Protein AF-H0HNH3-F1 (afdb_monomer_lite)

Secondary structure (DSSP, 8-state):
-HHHHHHHHHHHHSS---SS---S-SS-HHHHHHHHTGGGG-GGGG--SSS--HHHHHHHHHHHHHHHHHHHHHHHHHHHHH--

pLDDT: mean 72.32, std 10.32, range [47.19, 88.19]

Organism: NCBI:txid1107882

Sequence (84 aa):
MIDQLLKEKIETLDGSRNRGAIRRAAVRIDDVSALLELQAKLKSAKAAGAAPTKAEFDALVDDVTAIFNRLTAIADALQARLLP

Structure (mmCIF, N/CA/C/O backbone):
data_AF-H0HNH3-F1
#
_entry.id   AF-H0HNH3-F1
#
loop_
_atom_site.group_PDB
_atom_site.id
_atom_site.type_symbol
_atom_site.label_atom_id
_atom_site.label_alt_id
_atom_site.label_comp_id
_atom_site.label_asym_id
_atom_site.label_entity_id
_atom_site.label_seq_id
_atom_site.pdbx_PDB_ins_code
_atom_site.Cartn_x
_atom_site.Cartn_y
_atom_site.Cartn_z
_atom_site.occupancy
_atom_site.B_iso_or_equiv
_atom_site.auth_seq_id
_atom_site.auth_comp_id
_atom_site.auth_asym_id
_atom_site.auth_atom_id
_atom_site.pdbx_PDB_model_num
ATOM 1 N N . MET A 1 1 ? 7.288 -8.451 -42.766 1.00 61.25 1 MET A N 1
ATOM 2 C CA . MET A 1 1 ? 8.294 -7.578 -42.108 1.00 61.25 1 MET A CA 1
ATOM 3 C C . MET A 1 1 ? 7.641 -6.370 -41.432 1.00 61.25 1 MET A C 1
ATOM 5 O O . MET A 1 1 ? 7.922 -6.137 -40.266 1.00 61.25 1 MET A O 1
ATOM 9 N N . ILE A 1 2 ? 6.729 -5.655 -42.108 1.00 73.62 2 ILE A N 1
ATOM 10 C CA . ILE A 1 2 ? 5.958 -4.532 -41.528 1.00 73.62 2 ILE A CA 1
ATOM 11 C C . ILE A 1 2 ? 5.043 -4.985 -40.373 1.00 73.62 2 ILE A C 1
ATOM 13 O O . ILE A 1 2 ? 5.020 -4.342 -39.329 1.00 73.62 2 ILE A O 1
ATOM 17 N N . ASP A 1 3 ? 4.385 -6.139 -40.506 1.00 79.06 3 ASP A N 1
ATOM 18 C CA . ASP A 1 3 ? 3.496 -6.671 -39.457 1.00 79.06 3 ASP A CA 1
ATOM 19 C C . ASP A 1 3 ? 4.223 -7.036 -38.162 1.00 79.06 3 ASP A C 1
ATOM 21 O O . ASP A 1 3 ? 3.676 -6.875 -37.074 1.00 79.06 3 ASP A O 1
ATOM 25 N N . GLN A 1 4 ? 5.483 -7.467 -38.268 1.00 78.25 4 GLN A N 1
ATOM 26 C CA . GLN A 1 4 ? 6.327 -7.727 -37.105 1.00 78.25 4 GLN A CA 1
ATOM 27 C C . GLN A 1 4 ? 6.576 -6.415 -36.347 1.00 78.25 4 GLN A C 1
ATOM 29 O O . GLN A 1 4 ? 6.338 -6.339 -35.152 1.00 78.25 4 GLN A O 1
ATOM 34 N N . LEU A 1 5 ? 6.951 -5.348 -37.060 1.00 77.81 5 LEU A N 1
ATOM 35 C CA . LEU A 1 5 ? 7.175 -4.010 -36.499 1.00 77.81 5 LEU A CA 1
ATOM 36 C C . LEU A 1 5 ? 5.914 -3.405 -35.867 1.00 77.81 5 LEU A C 1
ATOM 38 O O . LEU A 1 5 ? 5.996 -2.769 -34.817 1.00 77.81 5 LEU A O 1
ATOM 42 N N . LEU A 1 6 ? 4.750 -3.605 -36.487 1.00 83.12 6 LEU A N 1
ATOM 43 C CA . LEU A 1 6 ? 3.465 -3.156 -35.947 1.00 83.12 6 LEU A CA 1
ATOM 44 C C . LEU A 1 6 ? 3.107 -3.898 -34.665 1.00 83.12 6 LEU A C 1
ATOM 46 O O . LEU A 1 6 ? 2.791 -3.256 -33.666 1.00 83.12 6 LEU A O 1
ATOM 50 N N . LYS A 1 7 ? 3.220 -5.227 -34.673 1.00 82.25 7 LYS A N 1
ATOM 51 C CA . LYS A 1 7 ? 2.987 -6.056 -33.492 1.00 82.25 7 LYS A CA 1
ATOM 52 C C . LYS A 1 7 ? 3.919 -5.659 -32.349 1.00 82.25 7 LYS A C 1
ATOM 54 O O . LYS A 1 7 ? 3.461 -5.433 -31.240 1.00 82.25 7 LYS A O 1
ATOM 59 N N . GLU A 1 8 ? 5.197 -5.444 -32.640 1.00 70.25 8 GLU A N 1
ATOM 60 C CA . GLU A 1 8 ? 6.170 -4.984 -31.649 1.00 70.25 8 GLU A CA 1
ATOM 61 C C . GLU A 1 8 ? 5.853 -3.596 -31.081 1.00 70.25 8 GLU A C 1
ATOM 63 O O . GLU A 1 8 ? 6.053 -3.354 -29.888 1.00 70.25 8 GLU A O 1
ATOM 68 N N . LYS A 1 9 ? 5.363 -2.674 -31.918 1.00 74.12 9 LYS A N 1
ATOM 69 C CA . LYS A 1 9 ? 4.958 -1.333 -31.487 1.00 74.12 9 LYS A CA 1
ATOM 70 C C . LYS A 1 9 ? 3.706 -1.390 -30.612 1.00 74.12 9 LYS A C 1
A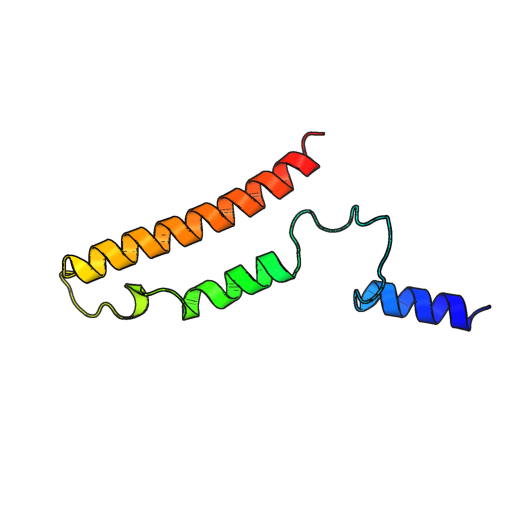TOM 72 O O . LYS A 1 9 ? 3.660 -0.683 -29.612 1.00 74.12 9 LYS A O 1
ATOM 77 N N . ILE A 1 10 ? 2.742 -2.243 -30.956 1.00 81.44 10 ILE A N 1
ATOM 78 C CA . ILE A 1 10 ? 1.518 -2.470 -30.175 1.00 81.44 10 ILE A CA 1
ATOM 79 C C . ILE A 1 10 ? 1.862 -3.093 -28.820 1.00 81.44 10 ILE A C 1
ATOM 81 O O . ILE A 1 10 ? 1.536 -2.494 -27.804 1.00 81.44 10 ILE A O 1
ATOM 85 N N . GLU A 1 11 ? 2.647 -4.175 -28.799 1.00 77.81 11 GLU A N 1
ATOM 86 C CA . GLU A 1 11 ? 3.085 -4.852 -27.566 1.00 77.81 11 GLU A CA 1
ATOM 87 C C . GLU A 1 11 ? 3.906 -3.933 -26.632 1.00 77.81 11 GLU A C 1
ATOM 89 O O . GLU A 1 11 ? 3.979 -4.129 -25.418 1.00 77.81 11 GLU A O 1
ATOM 94 N N . THR A 1 12 ? 4.565 -2.916 -27.202 1.00 71.69 12 THR A N 1
ATOM 95 C CA . THR A 1 12 ? 5.309 -1.893 -26.448 1.00 71.69 12 THR A CA 1
ATOM 96 C C . THR A 1 12 ? 4.395 -0.797 -25.897 1.00 71.69 12 THR A C 1
ATOM 98 O O . THR A 1 12 ? 4.688 -0.242 -24.839 1.00 71.69 12 THR A O 1
ATOM 101 N N . LEU A 1 13 ? 3.323 -0.451 -26.614 1.00 72.56 13 LEU A N 1
ATOM 102 C CA . LEU A 1 13 ? 2.360 0.574 -26.206 1.00 72.56 13 LEU A CA 1
ATOM 103 C C . LEU A 1 13 ? 1.357 0.042 -25.176 1.00 72.56 13 LEU A C 1
ATOM 105 O O . LEU A 1 13 ? 0.975 0.789 -24.281 1.00 72.56 13 LEU A O 1
ATOM 109 N N . ASP A 1 14 ? 0.958 -1.226 -25.290 1.00 75.69 14 ASP A N 1
ATOM 110 C CA . ASP A 1 14 ? 0.029 -1.892 -24.367 1.00 75.69 14 ASP A CA 1
ATOM 111 C C . ASP A 1 14 ? 0.727 -2.602 -23.190 1.00 75.69 14 ASP A C 1
ATOM 113 O O . ASP A 1 14 ? 0.070 -3.032 -22.244 1.00 75.69 14 ASP A O 1
ATOM 117 N N . GLY A 1 15 ? 2.061 -2.701 -23.227 1.00 59.09 15 GLY A N 1
ATOM 118 C CA . GLY A 1 15 ? 2.874 -3.257 -22.146 1.00 59.09 15 GLY A CA 1
ATOM 119 C C . GLY A 1 15 ? 2.887 -4.786 -22.061 1.00 59.09 15 GLY A C 1
ATOM 120 O O . GLY A 1 15 ? 3.434 -5.327 -21.102 1.00 59.09 15 GLY A O 1
ATOM 121 N N . SER A 1 16 ? 2.337 -5.498 -23.047 1.00 74.06 16 SER A N 1
ATOM 122 C CA . SER A 1 16 ? 2.289 -6.968 -23.078 1.00 74.06 16 SER A CA 1
ATOM 123 C C . SER A 1 16 ? 3.625 -7.634 -23.449 1.00 74.06 16 SER A C 1
ATOM 125 O O . SER A 1 16 ? 3.790 -8.849 -23.285 1.00 74.06 16 SER A O 1
ATOM 127 N N . ARG A 1 17 ? 4.620 -6.861 -23.917 1.00 67.56 17 ARG A N 1
ATOM 128 C CA . ARG A 1 17 ? 5.926 -7.393 -24.338 1.00 67.56 17 ARG A CA 1
ATOM 129 C C . ARG A 1 17 ? 6.779 -7.853 -23.151 1.00 67.56 17 ARG A C 1
ATOM 131 O O . ARG A 1 17 ? 7.368 -7.053 -22.426 1.00 67.56 17 ARG A O 1
ATOM 138 N N . ASN A 1 18 ? 6.939 -9.168 -23.013 1.00 65.06 18 ASN A N 1
ATOM 139 C CA . ASN A 1 18 ? 7.799 -9.773 -21.998 1.00 65.06 18 ASN A CA 1
ATOM 140 C C . ASN A 1 18 ? 9.171 -10.168 -22.588 1.00 65.06 18 ASN A C 1
ATOM 142 O O . ASN A 1 18 ? 9.252 -11.180 -23.292 1.00 65.06 18 ASN A O 1
ATOM 146 N N . ARG A 1 19 ? 10.227 -9.369 -22.318 1.00 57.16 19 ARG A N 1
ATOM 147 C CA . ARG A 1 19 ? 11.633 -9.792 -22.046 1.00 57.16 19 ARG A CA 1
ATOM 148 C C . ARG A 1 19 ? 12.660 -8.638 -22.140 1.00 57.16 19 ARG A C 1
ATOM 150 O O . ARG A 1 19 ? 12.846 -8.036 -23.189 1.00 57.16 19 ARG A O 1
ATOM 157 N N . GLY A 1 20 ? 13.431 -8.426 -21.068 1.00 50.28 20 GLY A N 1
ATOM 158 C CA . GLY A 1 20 ? 14.879 -8.157 -21.171 1.00 50.28 20 GLY A CA 1
ATOM 159 C C . GLY A 1 20 ? 15.423 -6.725 -21.058 1.00 50.28 20 GLY A C 1
ATOM 160 O O . GLY A 1 20 ? 16.611 -6.588 -20.788 1.00 50.28 20 GLY A O 1
ATOM 161 N N . ALA A 1 21 ? 14.632 -5.657 -21.207 1.00 47.19 21 ALA A N 1
ATOM 162 C CA . ALA A 1 21 ? 15.171 -4.287 -21.133 1.00 47.19 21 ALA A CA 1
ATOM 163 C C . ALA A 1 21 ? 14.126 -3.239 -20.711 1.00 47.19 21 ALA A C 1
ATOM 165 O O . ALA A 1 21 ? 13.767 -2.351 -21.481 1.00 47.19 21 ALA A O 1
ATOM 166 N N . ILE A 1 22 ? 13.648 -3.292 -19.466 1.00 49.81 22 ILE A N 1
A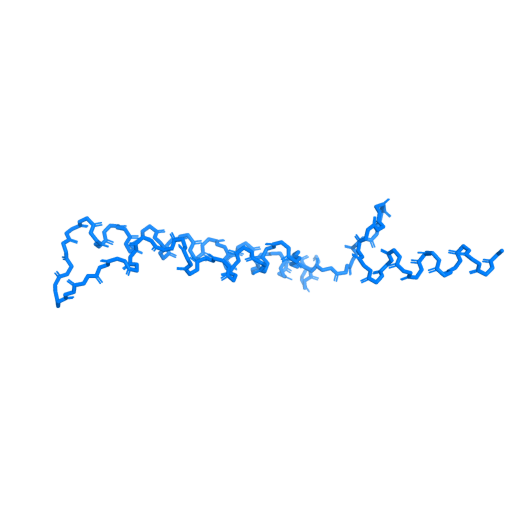TOM 167 C CA . ILE A 1 22 ? 12.816 -2.214 -18.909 1.00 49.81 22 ILE A CA 1
ATOM 168 C C . ILE A 1 22 ? 13.712 -1.266 -18.102 1.00 49.81 22 ILE A C 1
ATOM 170 O O . ILE A 1 22 ? 13.665 -1.221 -16.882 1.00 49.81 22 ILE A O 1
ATOM 174 N N . ARG A 1 23 ? 14.493 -0.426 -18.793 1.00 48.75 23 ARG A N 1
ATOM 175 C CA . ARG A 1 23 ? 14.929 0.877 -18.240 1.00 48.75 23 ARG A CA 1
ATOM 176 C C . ARG A 1 23 ? 13.801 1.920 -18.346 1.00 48.75 23 ARG A C 1
ATOM 178 O O . ARG A 1 23 ? 14.061 3.083 -18.647 1.00 48.75 23 ARG A O 1
ATOM 185 N N . ARG A 1 24 ? 12.526 1.531 -18.220 1.00 50.44 24 ARG A N 1
ATOM 186 C CA . ARG A 1 24 ? 11.406 2.421 -18.587 1.00 50.44 24 ARG A CA 1
ATOM 187 C C . ARG A 1 24 ? 10.436 2.809 -17.490 1.00 50.44 24 ARG A C 1
ATOM 189 O O . ARG A 1 24 ? 9.810 3.842 -17.656 1.00 50.44 24 ARG A O 1
ATOM 196 N N . ALA A 1 25 ? 10.447 2.193 -16.317 1.00 51.44 25 ALA A N 1
ATOM 197 C CA . ALA A 1 25 ? 9.697 2.749 -15.194 1.00 51.44 25 ALA A CA 1
ATOM 198 C C . ALA A 1 25 ? 10.467 2.523 -13.893 1.00 51.44 25 ALA A C 1
ATOM 200 O O . ALA A 1 25 ? 10.894 1.408 -13.622 1.00 51.44 25 ALA A O 1
ATOM 201 N N . ALA A 1 26 ? 10.751 3.604 -13.161 1.00 58.34 26 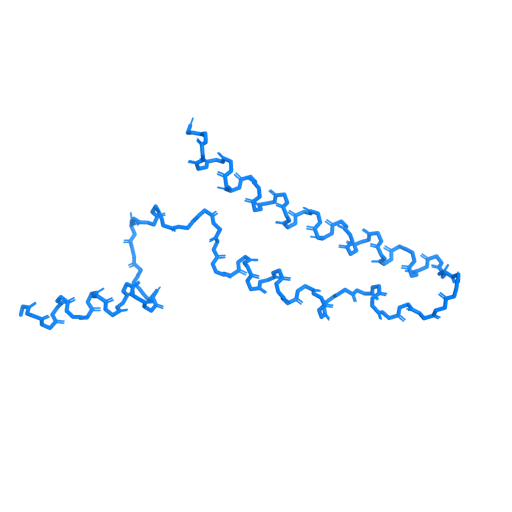ALA A N 1
ATOM 202 C CA . ALA A 1 26 ? 11.313 3.507 -11.811 1.00 58.34 26 ALA A CA 1
ATOM 203 C C . ALA A 1 26 ? 10.253 2.973 -10.837 1.00 58.34 26 ALA A C 1
ATOM 205 O O . ALA A 1 26 ? 10.574 2.336 -9.850 1.00 58.34 26 ALA A O 1
ATOM 206 N N . VAL A 1 27 ? 8.987 3.216 -11.177 1.00 57.41 27 VAL A N 1
ATOM 207 C CA . VAL A 1 27 ? 7.784 2.838 -10.445 1.00 57.41 27 VAL A CA 1
ATOM 208 C C . VAL A 1 27 ? 6.900 2.069 -11.419 1.00 57.41 27 VAL A C 1
ATOM 210 O O . VAL A 1 27 ? 6.695 2.541 -12.540 1.00 57.41 27 VAL A O 1
ATOM 213 N N . ARG A 1 28 ? 6.410 0.882 -11.057 1.00 67.50 28 ARG A N 1
ATOM 214 C CA . ARG A 1 28 ? 5.528 0.100 -11.936 1.00 67.50 28 ARG A CA 1
ATOM 215 C C . ARG A 1 28 ? 4.131 0.716 -11.944 1.00 67.50 28 ARG A C 1
ATOM 217 O O . ARG A 1 28 ? 3.712 1.333 -10.969 1.00 67.50 28 ARG A O 1
ATOM 224 N N . ILE A 1 29 ? 3.385 0.513 -13.033 1.00 66.81 29 ILE A N 1
ATOM 225 C CA . ILE A 1 29 ? 1.968 0.916 -13.099 1.00 66.81 29 ILE A CA 1
ATOM 226 C C . ILE A 1 29 ? 1.188 0.282 -11.939 1.00 66.81 29 ILE A C 1
ATOM 228 O O . ILE A 1 29 ? 0.354 0.947 -11.336 1.00 66.81 29 ILE A O 1
ATOM 232 N N . ASP A 1 30 ? 1.527 -0.950 -11.560 1.00 64.25 30 ASP A N 1
ATOM 233 C CA . ASP A 1 30 ? 0.937 -1.640 -10.410 1.00 64.25 30 ASP A CA 1
ATOM 234 C C . ASP A 1 30 ? 1.186 -0.914 -9.079 1.00 64.25 30 ASP A C 1
ATOM 236 O O . ASP A 1 30 ? 0.282 -0.849 -8.251 1.00 64.25 30 ASP A O 1
ATOM 240 N N . ASP A 1 31 ? 2.365 -0.312 -8.880 1.00 66.88 31 ASP A N 1
ATOM 241 C CA . ASP A 1 31 ? 2.693 0.430 -7.654 1.00 66.88 31 ASP A CA 1
ATOM 242 C C . ASP A 1 31 ? 1.848 1.712 -7.548 1.00 66.88 31 ASP A C 1
ATOM 244 O O . ASP A 1 31 ? 1.365 2.067 -6.471 1.00 66.88 31 ASP A O 1
ATOM 248 N N . VAL A 1 32 ? 1.611 2.378 -8.686 1.00 68.81 32 VAL A N 1
ATOM 249 C CA . VAL A 1 32 ? 0.746 3.565 -8.781 1.00 68.81 32 VAL A CA 1
ATOM 250 C C . VAL A 1 32 ? -0.723 3.188 -8.593 1.00 68.81 32 VAL A C 1
ATOM 252 O O . VAL A 1 32 ? -1.419 3.823 -7.802 1.00 68.81 32 VAL A O 1
ATOM 255 N N . SER A 1 33 ? -1.194 2.127 -9.251 1.00 71.44 33 SER A N 1
ATOM 256 C CA . SER A 1 33 ? -2.556 1.598 -9.086 1.00 71.44 33 SER A CA 1
ATOM 257 C C . SER A 1 33 ? -2.823 1.210 -7.633 1.00 71.44 33 SER A C 1
ATOM 259 O O . SER A 1 33 ? -3.853 1.565 -7.063 1.00 71.44 33 SER A O 1
ATOM 261 N N . ALA A 1 34 ? -1.854 0.570 -6.979 1.00 71.88 34 ALA A N 1
ATOM 262 C CA . ALA A 1 34 ? -1.962 0.183 -5.582 1.00 71.88 34 ALA A CA 1
ATOM 263 C C . ALA A 1 34 ? -2.026 1.395 -4.629 1.00 71.88 34 ALA A C 1
ATOM 265 O O . ALA A 1 34 ? -2.602 1.277 -3.546 1.00 71.88 34 ALA A O 1
ATOM 266 N N . LEU A 1 35 ? -1.452 2.541 -5.010 1.00 75.81 35 LEU A N 1
ATOM 267 C CA . LEU A 1 35 ? -1.570 3.819 -4.298 1.00 75.81 35 LEU A CA 1
ATOM 268 C C . LEU A 1 35 ? -2.937 4.474 -4.512 1.00 75.81 35 LEU A C 1
ATOM 270 O O . LEU A 1 35 ? -3.539 4.951 -3.553 1.00 75.81 35 LEU A O 1
ATOM 274 N N . LEU A 1 36 ? -3.449 4.446 -5.743 1.00 76.06 36 LEU A N 1
ATOM 275 C CA . LEU A 1 36 ? -4.775 4.972 -6.081 1.00 76.06 36 LEU A CA 1
ATOM 276 C C . LEU A 1 36 ? -5.898 4.181 -5.391 1.00 76.06 36 LEU A C 1
ATOM 278 O O . LEU A 1 36 ? -6.884 4.759 -4.944 1.00 76.06 36 LEU A O 1
ATOM 282 N N . GLU A 1 37 ? -5.726 2.870 -5.226 1.00 80.69 37 GLU A N 1
ATOM 283 C CA . GLU A 1 37 ? -6.665 2.014 -4.493 1.00 80.69 37 GLU A CA 1
ATOM 284 C C . GLU A 1 37 ? -6.531 2.097 -2.965 1.00 80.69 37 GLU A C 1
ATOM 286 O O . GLU A 1 37 ? -7.358 1.534 -2.240 1.00 80.69 37 GLU A O 1
ATOM 291 N N . LEU A 1 38 ? -5.483 2.747 -2.450 1.00 74.44 38 LEU A N 1
ATOM 292 C CA . LEU A 1 38 ? -5.169 2.745 -1.021 1.00 74.44 38 LEU A CA 1
ATOM 293 C C . LEU A 1 38 ? -6.286 3.396 -0.204 1.00 74.44 38 LEU A C 1
ATOM 295 O O . LEU A 1 38 ? -6.639 2.878 0.851 1.00 74.44 38 LEU A O 1
ATOM 299 N N . GLN A 1 39 ? -6.892 4.464 -0.731 1.00 70.69 39 GLN A N 1
ATOM 300 C CA . GLN A 1 39 ? -7.972 5.206 -0.077 1.00 70.69 39 GLN A CA 1
ATOM 301 C C . GLN A 1 39 ? -9.172 4.313 0.275 1.00 70.69 39 GLN A C 1
ATOM 303 O O . GLN A 1 39 ? -9.752 4.462 1.346 1.00 70.69 39 GLN A O 1
ATOM 308 N N . ALA A 1 40 ? -9.507 3.344 -0.583 1.00 72.19 40 ALA A N 1
ATOM 309 C CA . ALA A 1 40 ? -10.602 2.403 -0.341 1.00 72.19 40 ALA A CA 1
ATOM 310 C C . ALA A 1 40 ? -10.271 1.344 0.730 1.00 72.19 40 ALA A C 1
ATOM 312 O O . ALA A 1 40 ? -11.169 0.659 1.219 1.00 72.19 40 ALA A O 1
ATOM 313 N N . LYS A 1 41 ? -8.988 1.189 1.084 1.00 75.31 41 LYS A N 1
ATOM 314 C CA . LYS A 1 41 ? -8.476 0.175 2.021 1.00 75.31 41 LYS A CA 1
ATOM 315 C C . LYS A 1 41 ? -8.120 0.756 3.397 1.00 75.31 41 LYS A C 1
ATOM 317 O O . LYS A 1 41 ? -7.822 -0.026 4.298 1.00 75.31 41 LYS A O 1
ATOM 322 N N . LEU A 1 42 ? -8.170 2.082 3.567 1.00 73.69 42 LEU A N 1
ATOM 323 C CA . LEU A 1 42 ? -7.891 2.746 4.844 1.00 73.69 42 LEU A CA 1
ATOM 324 C C . LEU A 1 42 ? -8.978 2.405 5.869 1.00 73.69 42 LEU A C 1
ATOM 326 O O . LEU A 1 42 ? -10.160 2.701 5.682 1.00 73.69 42 LEU A O 1
ATOM 330 N N . LYS A 1 43 ? -8.575 1.778 6.972 1.00 72.44 43 LYS A N 1
ATOM 331 C CA . LYS A 1 43 ? -9.466 1.398 8.077 1.00 72.44 43 LYS A CA 1
ATOM 332 C C . LYS A 1 43 ? -9.974 2.626 8.839 1.00 72.44 43 LYS A C 1
ATOM 334 O O . LYS A 1 43 ? -11.116 2.632 9.298 1.00 72.44 43 LYS A O 1
ATOM 339 N N . SER A 1 44 ? -9.151 3.668 8.915 1.00 67.69 44 SER A N 1
ATOM 340 C CA . SER A 1 44 ? -9.435 4.969 9.530 1.00 67.69 44 SER A CA 1
ATOM 341 C C . SER A 1 44 ? -10.542 5.760 8.832 1.00 67.69 44 SER A C 1
ATOM 343 O O . SER A 1 44 ? -11.168 6.603 9.467 1.00 67.69 44 SER A O 1
ATOM 345 N N . ALA A 1 45 ? -10.879 5.439 7.577 1.00 65.81 45 ALA A N 1
ATOM 346 C CA . ALA A 1 45 ? -12.003 6.054 6.865 1.00 65.81 45 ALA A CA 1
ATOM 347 C C . ALA A 1 45 ? -13.372 5.780 7.525 1.00 65.81 45 ALA A C 1
ATOM 349 O O . ALA A 1 45 ? -14.361 6.424 7.185 1.00 65.81 45 ALA A O 1
ATOM 350 N N . LYS A 1 46 ? -13.440 4.818 8.456 1.00 66.25 46 LYS A N 1
ATOM 351 C CA . LYS A 1 46 ? -14.649 4.479 9.221 1.00 66.25 46 LYS A CA 1
ATOM 352 C C . LYS A 1 46 ? -14.795 5.262 10.528 1.00 66.25 46 LYS A C 1
ATOM 354 O O . LYS A 1 46 ? -15.845 5.148 11.156 1.00 66.25 46 LYS A O 1
ATOM 359 N N . ALA A 1 47 ? -13.777 6.017 10.943 1.00 65.50 47 ALA A N 1
ATOM 360 C CA . ALA A 1 47 ? -13.840 6.805 12.167 1.00 65.50 47 ALA A CA 1
ATOM 361 C C . ALA A 1 47 ? -14.827 7.971 11.988 1.00 65.50 47 ALA A C 1
ATOM 363 O O . ALA A 1 47 ? -14.697 8.772 11.061 1.00 65.50 47 ALA A O 1
ATOM 364 N N . ALA A 1 48 ? -15.821 8.068 12.872 1.00 62.03 48 ALA A N 1
ATOM 365 C CA . ALA A 1 48 ? -16.853 9.102 12.833 1.00 62.03 48 ALA A CA 1
ATOM 366 C C . ALA A 1 48 ? -17.000 9.752 14.217 1.00 62.03 48 ALA A C 1
ATOM 368 O O . ALA A 1 48 ? -17.616 9.181 15.112 1.00 62.03 48 ALA A O 1
ATOM 369 N N . GLY A 1 49 ? -16.448 10.957 14.406 1.00 63.00 49 GLY A N 1
ATOM 370 C CA . GLY A 1 49 ? -16.612 11.721 15.650 1.00 63.00 49 GLY A CA 1
ATOM 371 C C . GLY A 1 49 ? -15.405 12.579 16.039 1.00 63.00 49 GLY A C 1
ATOM 372 O O . GLY A 1 49 ? -14.340 12.491 15.438 1.00 63.00 49 GLY A O 1
ATOM 373 N N . ALA A 1 50 ? -15.588 13.428 17.057 1.00 64.19 50 ALA A N 1
ATOM 374 C CA . ALA A 1 50 ? -14.600 14.421 17.502 1.00 64.19 50 ALA A CA 1
ATOM 375 C C . ALA A 1 50 ? -13.483 13.860 18.410 1.00 64.19 50 ALA A C 1
ATOM 377 O O . ALA A 1 50 ? -12.490 14.546 18.640 1.00 64.19 50 ALA A O 1
ATOM 378 N N . ALA A 1 51 ? -13.626 12.630 18.918 1.00 70.00 51 ALA A N 1
ATOM 379 C CA . ALA A 1 51 ? -12.605 11.947 19.708 1.00 70.00 51 ALA A CA 1
ATOM 380 C C . ALA A 1 51 ? -12.513 10.475 19.265 1.00 70.00 51 ALA A C 1
ATOM 382 O O . ALA A 1 51 ? -13.463 9.726 19.503 1.00 70.00 51 ALA A O 1
ATOM 383 N N . PRO A 1 52 ? -11.415 10.057 18.609 1.00 72.81 52 PRO A N 1
ATOM 384 C CA . PRO A 1 52 ? -11.246 8.678 18.179 1.00 72.81 52 PRO A CA 1
ATOM 385 C C . PRO A 1 52 ? -11.091 7.760 19.392 1.00 72.81 52 PRO A C 1
ATOM 387 O O . PRO A 1 52 ? -10.384 8.064 20.356 1.00 72.81 52 PRO A O 1
ATOM 390 N N . THR A 1 53 ? -11.737 6.605 19.334 1.00 82.00 53 THR A N 1
ATOM 391 C CA . THR A 1 53 ? -11.452 5.493 20.238 1.00 82.00 53 THR A CA 1
ATOM 392 C C . THR A 1 53 ? -10.017 5.007 20.027 1.00 82.00 53 THR A C 1
ATOM 394 O O . THR A 1 53 ? -9.423 5.195 18.964 1.00 82.00 53 THR A O 1
ATOM 397 N N . LYS A 1 54 ? -9.446 4.320 21.024 1.00 84.12 54 LYS A N 1
ATOM 398 C CA . LYS A 1 54 ? -8.103 3.733 20.899 1.00 84.12 54 LYS A CA 1
ATOM 399 C C . LYS A 1 54 ? -7.980 2.828 19.665 1.00 84.12 54 LYS A C 1
ATOM 401 O O . LYS A 1 54 ? -6.987 2.900 18.959 1.00 84.12 54 LYS A O 1
ATOM 406 N N . ALA A 1 55 ? -9.013 2.037 19.374 1.00 83.75 55 ALA A N 1
ATOM 407 C CA . ALA A 1 55 ? -9.030 1.156 18.209 1.00 83.75 55 ALA A CA 1
ATOM 408 C C . ALA A 1 55 ? -9.010 1.929 16.877 1.00 83.75 55 ALA A C 1
ATOM 410 O O . ALA A 1 55 ? -8.355 1.502 15.931 1.00 83.75 55 ALA A O 1
ATOM 411 N N . GLU A 1 56 ? -9.700 3.069 16.796 1.00 79.06 56 GLU A N 1
ATOM 412 C CA . GLU A 1 56 ? -9.675 3.938 15.612 1.00 79.06 56 GLU A CA 1
ATOM 413 C C . GLU A 1 56 ? -8.334 4.659 15.461 1.00 79.06 56 GLU A C 1
ATOM 415 O O . GLU A 1 56 ? -7.845 4.816 14.343 1.00 79.06 56 GLU A O 1
ATOM 420 N N . PHE A 1 57 ? -7.715 5.058 16.576 1.00 81.25 57 PHE A N 1
ATOM 421 C CA . PHE A 1 57 ? -6.373 5.630 16.575 1.00 81.25 57 PHE A CA 1
ATOM 422 C C . PHE A 1 57 ? -5.323 4.610 16.117 1.00 81.25 57 PHE A C 1
ATOM 424 O O . PHE A 1 57 ? -4.543 4.909 15.217 1.00 81.25 57 PHE A O 1
ATOM 431 N N . ASP A 1 58 ? -5.342 3.395 16.666 1.00 86.44 58 ASP A N 1
ATOM 432 C CA . ASP A 1 58 ? -4.431 2.318 16.266 1.00 86.44 58 ASP A CA 1
ATOM 433 C C . ASP A 1 58 ? -4.619 1.977 14.772 1.00 86.44 58 ASP A C 1
ATOM 435 O O . ASP A 1 58 ? -3.647 1.844 14.031 1.00 86.44 58 ASP A O 1
ATOM 439 N N . ALA A 1 59 ? -5.867 1.950 14.284 1.00 84.00 59 ALA A N 1
ATOM 440 C CA . ALA A 1 59 ? -6.168 1.755 12.865 1.00 84.00 59 ALA A CA 1
ATOM 441 C C . ALA A 1 59 ? -5.633 2.889 11.969 1.00 84.00 59 ALA A C 1
ATOM 443 O O . ALA A 1 59 ? -5.181 2.628 10.855 1.00 84.00 59 ALA A O 1
ATOM 444 N N . LEU A 1 60 ? -5.662 4.137 12.443 1.00 83.19 60 LEU A N 1
ATOM 445 C CA . LEU A 1 60 ? -5.065 5.275 11.743 1.00 83.19 60 LEU A CA 1
ATOM 446 C C . LEU A 1 60 ? -3.534 5.183 11.707 1.00 83.19 60 LEU A C 1
ATOM 448 O O . LEU A 1 60 ? -2.935 5.470 10.674 1.00 83.19 60 LEU A O 1
ATOM 452 N N . VAL A 1 61 ? -2.896 4.770 12.803 1.00 86.88 61 VAL A N 1
ATOM 453 C CA . VAL A 1 61 ? -1.438 4.572 12.856 1.00 86.88 61 VAL A CA 1
ATOM 454 C C . VAL A 1 61 ? -1.002 3.475 11.883 1.00 86.88 61 VAL A C 1
ATOM 456 O O . VAL A 1 61 ? -0.032 3.665 11.142 1.00 86.88 61 VAL A O 1
ATOM 459 N N . ASP A 1 62 ? -1.736 2.364 11.831 1.00 86.38 62 ASP A N 1
ATOM 460 C CA . ASP A 1 62 ? -1.507 1.279 10.871 1.00 86.38 62 ASP A CA 1
ATOM 461 C C . ASP A 1 62 ? -1.617 1.778 9.426 1.00 86.38 62 ASP A C 1
ATOM 463 O O . ASP A 1 62 ? -0.743 1.519 8.595 1.00 86.38 62 ASP A O 1
ATOM 467 N N . ASP A 1 63 ? -2.687 2.517 9.134 1.00 82.81 63 ASP A N 1
ATOM 468 C CA . ASP A 1 63 ? -2.944 3.087 7.818 1.00 82.81 63 ASP A CA 1
ATOM 469 C C . ASP A 1 63 ? -1.809 4.024 7.393 1.00 82.81 63 ASP A C 1
ATOM 471 O O . ASP A 1 63 ? -1.228 3.831 6.325 1.00 82.81 63 ASP A O 1
ATOM 475 N N . VAL A 1 64 ? -1.440 4.994 8.239 1.00 85.94 64 VAL A N 1
ATOM 476 C CA . VAL A 1 64 ? -0.349 5.949 7.980 1.00 85.94 64 VAL A CA 1
ATOM 477 C C . VAL A 1 64 ? 0.974 5.221 7.754 1.00 85.94 64 VAL A C 1
ATOM 479 O O . VAL A 1 64 ? 1.707 5.561 6.825 1.00 85.94 64 VAL A O 1
ATOM 482 N N . THR A 1 65 ? 1.256 4.183 8.542 1.00 88.19 65 THR A N 1
ATOM 483 C CA . THR A 1 65 ? 2.446 3.340 8.375 1.00 88.19 65 THR A CA 1
ATOM 484 C C . THR A 1 65 ? 2.442 2.637 7.015 1.00 88.19 65 THR A C 1
ATOM 486 O O . THR A 1 65 ? 3.458 2.611 6.319 1.00 88.19 65 THR A O 1
ATOM 489 N N . ALA A 1 66 ? 1.292 2.115 6.583 1.00 82.38 66 ALA A N 1
ATOM 490 C CA . ALA A 1 66 ? 1.145 1.489 5.273 1.00 82.38 66 ALA A CA 1
ATOM 491 C C . ALA A 1 66 ? 1.322 2.489 4.116 1.00 82.38 66 ALA A C 1
ATOM 493 O O . ALA A 1 66 ? 1.955 2.142 3.114 1.00 82.38 66 ALA A O 1
ATOM 494 N N . ILE A 1 67 ? 0.811 3.722 4.252 1.00 84.44 67 ILE A N 1
ATOM 495 C CA . ILE A 1 67 ? 1.044 4.797 3.271 1.00 84.44 67 ILE A CA 1
ATOM 496 C C . ILE A 1 67 ? 2.537 5.120 3.205 1.00 84.44 67 ILE A C 1
ATOM 498 O O . ILE A 1 67 ? 3.121 5.112 2.121 1.00 84.44 67 ILE A O 1
ATOM 502 N N . PHE A 1 68 ? 3.157 5.364 4.361 1.00 81.62 68 PHE A N 1
ATOM 503 C CA . PHE A 1 68 ? 4.565 5.723 4.464 1.00 81.62 68 PHE A CA 1
ATOM 504 C C . PHE A 1 68 ? 5.457 4.665 3.810 1.00 81.62 68 PHE A C 1
ATOM 506 O O . PHE A 1 68 ? 6.247 4.996 2.934 1.00 81.62 68 PHE A O 1
ATOM 513 N N . ASN A 1 69 ? 5.262 3.384 4.130 1.00 85.25 69 ASN A N 1
ATOM 514 C CA . ASN A 1 69 ? 6.056 2.294 3.559 1.00 85.25 69 ASN A CA 1
ATOM 515 C C . ASN A 1 69 ? 5.945 2.214 2.028 1.00 85.25 69 ASN A C 1
ATOM 517 O O . ASN A 1 69 ? 6.938 1.961 1.348 1.00 85.25 69 ASN A O 1
ATOM 521 N N . ARG A 1 70 ? 4.751 2.450 1.469 1.00 80.69 70 ARG A N 1
ATOM 522 C CA . ARG A 1 70 ? 4.539 2.449 0.012 1.00 80.69 70 ARG A CA 1
ATOM 523 C C . ARG A 1 70 ? 5.198 3.644 -0.668 1.00 80.69 70 ARG A C 1
ATOM 525 O O . ARG A 1 70 ? 5.787 3.481 -1.733 1.00 80.69 70 ARG A O 1
ATOM 532 N N . LEU A 1 71 ? 5.130 4.824 -0.053 1.00 82.88 71 LEU A N 1
ATOM 533 C CA . LEU A 1 71 ? 5.816 6.017 -0.551 1.00 82.88 71 LEU A CA 1
ATOM 534 C C . LEU A 1 71 ? 7.338 5.863 -0.477 1.00 82.88 71 LEU A C 1
ATOM 536 O O . LEU A 1 71 ? 8.020 6.216 -1.435 1.00 82.88 71 LEU A O 1
ATOM 540 N N . THR A 1 72 ? 7.861 5.282 0.604 1.00 83.62 72 THR A N 1
ATOM 541 C CA . THR A 1 72 ? 9.290 4.981 0.759 1.00 83.62 72 THR A CA 1
ATOM 542 C C . THR A 1 72 ? 9.762 3.989 -0.296 1.00 83.62 72 THR A C 1
ATOM 544 O O . THR A 1 72 ? 10.745 4.260 -0.970 1.00 83.62 72 THR A O 1
ATOM 547 N N . ALA A 1 73 ? 9.019 2.905 -0.547 1.00 79.44 73 ALA A N 1
ATOM 548 C CA . ALA A 1 73 ? 9.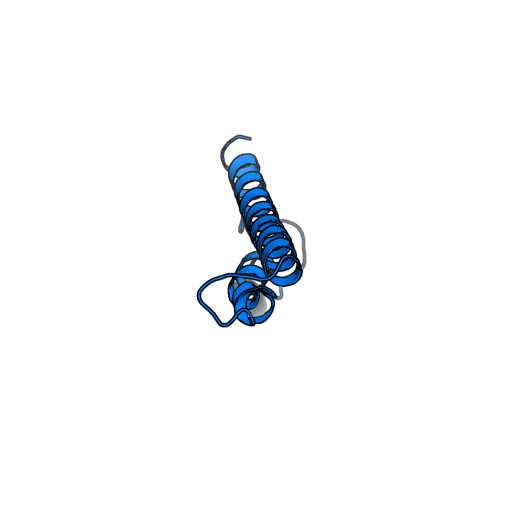370 1.950 -1.601 1.00 79.44 73 ALA A CA 1
ATOM 549 C C . ALA A 1 73 ? 9.447 2.608 -2.994 1.00 79.44 73 ALA A C 1
ATOM 551 O O . ALA A 1 73 ? 10.324 2.289 -3.797 1.00 79.44 73 ALA A O 1
ATOM 552 N N . ILE A 1 74 ? 8.553 3.561 -3.273 1.00 81.19 74 ILE A N 1
ATOM 553 C CA . ILE A 1 74 ? 8.584 4.357 -4.505 1.00 81.19 74 ILE A CA 1
ATOM 554 C C . ILE A 1 74 ? 9.784 5.305 -4.532 1.00 81.19 74 ILE A C 1
ATOM 556 O O . ILE A 1 74 ? 10.446 5.415 -5.565 1.00 81.19 74 ILE A O 1
ATOM 560 N N . ALA A 1 75 ? 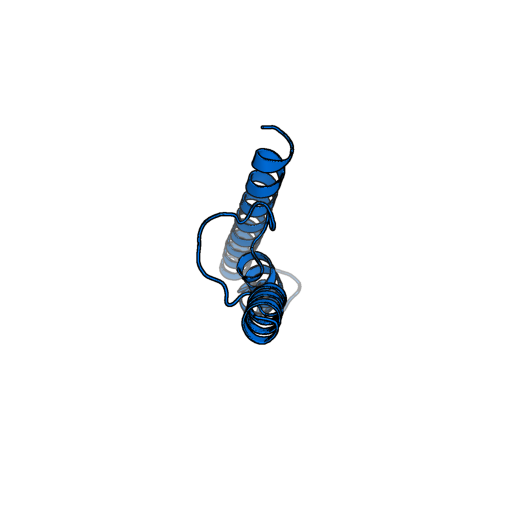10.072 5.977 -3.418 1.00 79.56 75 ALA A N 1
ATOM 561 C CA . ALA A 1 75 ? 11.220 6.865 -3.290 1.00 79.56 75 ALA A CA 1
ATOM 562 C C . ALA A 1 75 ? 12.543 6.106 -3.483 1.00 79.56 75 ALA A C 1
ATOM 564 O O . ALA A 1 75 ? 13.377 6.556 -4.265 1.00 79.56 75 ALA A O 1
ATOM 565 N N . ASP A 1 76 ? 12.694 4.926 -2.878 1.00 79.56 76 ASP A N 1
ATOM 566 C CA . ASP A 1 76 ? 13.868 4.059 -3.017 1.00 79.56 76 ASP A CA 1
ATOM 567 C C . ASP A 1 76 ? 14.051 3.599 -4.468 1.00 79.56 76 ASP A C 1
ATOM 569 O O . ASP A 1 76 ? 15.152 3.659 -5.021 1.00 79.56 76 ASP A O 1
ATOM 573 N N . ALA A 1 77 ? 12.962 3.194 -5.129 1.00 74.94 77 ALA A N 1
ATOM 574 C CA . ALA A 1 77 ? 12.998 2.766 -6.524 1.00 74.94 77 ALA A CA 1
ATOM 575 C C . ALA A 1 77 ? 13.346 3.920 -7.489 1.00 74.94 77 ALA A C 1
ATOM 577 O O . ALA A 1 77 ? 14.025 3.716 -8.502 1.00 74.94 77 ALA A O 1
ATOM 578 N N . LEU A 1 78 ? 12.929 5.149 -7.166 1.00 73.81 78 LEU A N 1
ATOM 579 C CA . LEU A 1 78 ? 13.336 6.364 -7.875 1.00 73.81 78 LEU A CA 1
ATOM 580 C C . LEU A 1 78 ? 14.801 6.722 -7.596 1.00 73.81 78 LEU A C 1
ATOM 582 O O . LEU A 1 78 ? 15.536 7.041 -8.533 1.00 73.81 78 LEU A O 1
ATOM 586 N N . GLN A 1 79 ? 15.242 6.641 -6.339 1.00 75.00 79 GLN A N 1
ATOM 587 C CA . GLN A 1 79 ? 16.599 6.983 -5.919 1.00 75.00 79 GLN A CA 1
ATOM 588 C C . GLN A 1 79 ? 17.634 6.036 -6.527 1.00 75.00 79 GLN A C 1
ATOM 590 O O . GLN A 1 79 ? 18.592 6.516 -7.126 1.00 75.00 79 GLN A O 1
ATOM 595 N N . ALA A 1 80 ? 17.403 4.721 -6.474 1.00 71.44 80 ALA A N 1
ATOM 596 C CA . ALA A 1 80 ? 18.270 3.709 -7.089 1.00 71.44 80 ALA A CA 1
ATOM 597 C C . ALA A 1 80 ? 18.417 3.881 -8.612 1.00 71.44 80 ALA A C 1
ATOM 599 O O . ALA A 1 80 ? 19.338 3.352 -9.229 1.00 71.44 80 ALA A O 1
ATOM 600 N N . ARG A 1 81 ? 17.494 4.612 -9.246 1.00 68.50 81 ARG 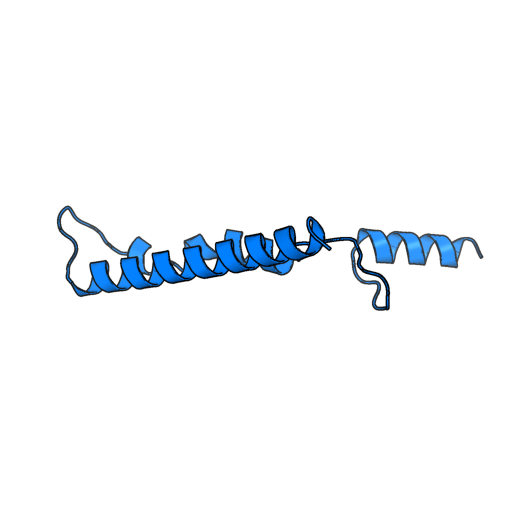A N 1
ATOM 601 C CA . ARG A 1 81 ? 17.571 4.952 -10.668 1.00 68.50 81 ARG A CA 1
ATOM 602 C C . ARG A 1 81 ? 18.264 6.293 -10.931 1.00 68.50 81 ARG A C 1
ATOM 604 O O . ARG A 1 81 ? 18.841 6.457 -12.005 1.00 68.50 81 ARG A O 1
ATOM 611 N N . LEU A 1 82 ? 18.158 7.256 -10.015 1.00 66.69 82 LEU A N 1
ATOM 612 C CA . LEU A 1 82 ? 18.747 8.597 -10.137 1.00 66.69 82 LEU A CA 1
ATOM 613 C C . LEU A 1 82 ? 20.219 8.641 -9.703 1.00 66.69 82 LEU A C 1
ATOM 615 O O . LEU A 1 82 ? 20.992 9.413 -10.266 1.00 66.69 82 LEU A O 1
ATOM 619 N N . LEU A 1 83 ? 20.594 7.815 -8.728 1.00 57.25 83 LEU A N 1
ATOM 620 C CA . LEU A 1 83 ? 21.954 7.639 -8.226 1.00 57.25 83 LEU A CA 1
ATOM 621 C C . LEU A 1 83 ? 22.382 6.194 -8.549 1.00 57.25 83 LEU A C 1
ATOM 623 O O . LEU A 1 83 ? 21.959 5.290 -7.828 1.00 57.25 83 LEU A O 1
ATOM 627 N N . PRO A 1 84 ? 23.107 5.956 -9.659 1.00 51.34 84 PRO A N 1
ATOM 628 C CA . PRO A 1 84 ? 23.600 4.624 -10.009 1.00 51.34 84 PRO A CA 1
ATOM 629 C C . PRO A 1 84 ? 24.688 4.121 -9.055 1.00 51.34 84 PRO A C 1
ATOM 631 O O . PRO A 1 84 ? 25.428 4.962 -8.492 1.00 51.34 84 PRO A O 1
#

Foldseek 3Di:
DVVVVVVVVVCVVVVVDDDDDPPDDLADPVLVVCLVCLVVVQPLVPADDDDGDPVSVVSNVVSVVVNVVSVVSSVVSVCVSVPD

Radius of gyration: 19.84 Å; chains: 1; bounding box: 40×24×63 Å